Protein AF-A0ABD0PU90-F1 (afdb_monomer_lite)

Foldseek 3Di:
DAFDDDPDPQADGDHPPWDKDFDACQVVNDHQKTKIFTADPVRDGDDIHIDTDPD

Sequence (55 aa):
LYDRVAETELDLSFKKDDILYVDDTLPNGNFGTWMAWQLDENAQKIQRGQIPSKY

Radius of gyration: 10.74 Å; chains: 1; bounding box: 26×21×26 Å

Structure (mmCIF, N/CA/C/O backbone):
data_AF-A0ABD0PU90-F1
#
_entry.id   AF-A0ABD0PU90-F1
#
loop_
_atom_site.group_PDB
_atom_site.id
_atom_site.type_symbol
_atom_site.label_atom_id
_atom_site.label_alt_id
_atom_site.label_comp_id
_atom_site.label_asym_id
_atom_site.label_entity_id
_atom_site.label_seq_id
_atom_site.pdbx_PDB_ins_code
_atom_site.Cartn_x
_atom_site.Cartn_y
_atom_site.Cartn_z
_atom_site.occupancy
_atom_site.B_iso_or_equiv
_atom_site.auth_seq_id
_atom_site.auth_comp_id
_atom_site.auth_asym_id
_atom_site.auth_atom_id
_atom_site.pdbx_PDB_model_num
ATOM 1 N N . LEU A 1 1 ? -2.588 -11.383 5.335 1.00 64.69 1 LEU A N 1
ATOM 2 C CA . LEU A 1 1 ? -1.366 -10.620 5.008 1.00 64.69 1 LEU A CA 1
ATOM 3 C C . LEU A 1 1 ? -0.537 -10.502 6.282 1.00 64.69 1 LEU A C 1
ATOM 5 O O . LEU A 1 1 ? -1.107 -10.626 7.355 1.00 64.69 1 LEU A O 1
ATOM 9 N N . TYR A 1 2 ? 0.778 -10.416 6.168 1.00 80.94 2 TYR A N 1
ATOM 10 C CA . TYR A 1 2 ? 1.745 -10.409 7.270 1.00 80.94 2 TYR A CA 1
ATOM 11 C C . TYR A 1 2 ? 2.113 -8.963 7.644 1.00 80.94 2 TYR A C 1
ATOM 13 O O . TYR A 1 2 ? 1.721 -8.038 6.934 1.00 80.94 2 TYR A O 1
ATOM 21 N N . ASP A 1 3 ? 2.877 -8.778 8.718 1.00 87.50 3 ASP A N 1
ATOM 22 C CA . ASP A 1 3 ? 3.455 -7.475 9.056 1.00 87.50 3 ASP A CA 1
ATOM 23 C C . ASP A 1 3 ? 4.647 -7.176 8.139 1.00 87.50 3 ASP A C 1
ATOM 25 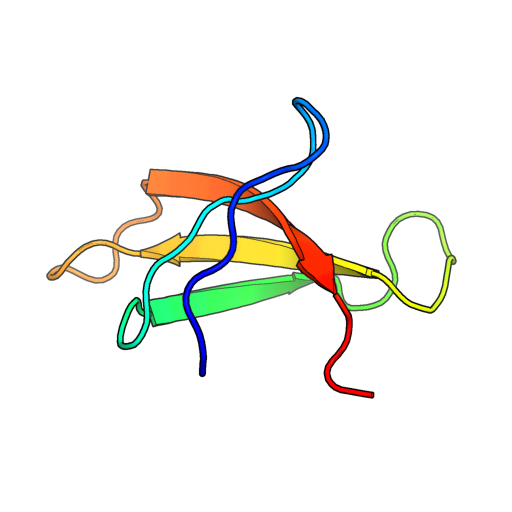O O . ASP A 1 3 ? 5.583 -7.975 8.057 1.00 87.50 3 ASP A O 1
ATOM 29 N N . ARG A 1 4 ? 4.643 -6.022 7.471 1.00 88.44 4 ARG A N 1
ATOM 30 C CA . ARG A 1 4 ? 5.758 -5.532 6.658 1.00 88.44 4 ARG A CA 1
ATOM 31 C C . ARG A 1 4 ? 6.362 -4.290 7.295 1.00 88.44 4 ARG A C 1
ATOM 33 O O . ARG A 1 4 ? 5.677 -3.293 7.520 1.00 88.44 4 ARG A O 1
ATOM 40 N N . VAL A 1 5 ? 7.674 -4.334 7.486 1.00 91.00 5 VAL A N 1
ATOM 41 C CA . VAL A 1 5 ? 8.489 -3.158 7.792 1.00 91.00 5 VAL A CA 1
ATOM 42 C C . VAL A 1 5 ? 9.151 -2.701 6.495 1.00 91.00 5 VAL A C 1
ATOM 44 O O . VAL A 1 5 ? 9.705 -3.519 5.765 1.00 91.00 5 VAL A O 1
ATOM 47 N N . ALA A 1 6 ? 9.038 -1.412 6.192 1.00 89.19 6 ALA A N 1
ATOM 48 C CA . ALA A 1 6 ? 9.673 -0.783 5.044 1.00 89.19 6 ALA A CA 1
ATOM 49 C C . ALA A 1 6 ? 11.200 -0.906 5.136 1.00 89.19 6 ALA A C 1
ATOM 51 O O . ALA A 1 6 ? 11.790 -0.583 6.167 1.00 89.19 6 ALA A O 1
ATOM 52 N N . GLU A 1 7 ? 11.835 -1.354 4.053 1.00 87.44 7 GLU A N 1
ATOM 53 C CA . GLU A 1 7 ? 13.300 -1.421 3.960 1.00 87.44 7 GLU A CA 1
ATOM 54 C C . GLU A 1 7 ? 13.896 -0.099 3.458 1.00 87.44 7 GLU A C 1
ATOM 56 O O . GLU A 1 7 ? 15.053 0.215 3.735 1.00 87.44 7 GLU A O 1
ATOM 61 N N . THR A 1 8 ? 13.095 0.692 2.738 1.00 88.75 8 THR A N 1
ATOM 62 C CA . THR A 1 8 ? 13.479 1.987 2.165 1.00 88.75 8 THR A CA 1
ATOM 63 C C . THR A 1 8 ? 12.447 3.061 2.509 1.00 88.75 8 THR A C 1
ATOM 65 O O . THR A 1 8 ? 11.312 2.746 2.855 1.00 88.75 8 THR A O 1
ATOM 68 N N . GLU A 1 9 ? 12.800 4.341 2.370 1.00 85.50 9 GLU A N 1
ATOM 69 C CA . GLU A 1 9 ? 11.847 5.451 2.565 1.00 85.50 9 GLU A CA 1
ATOM 70 C C . GLU A 1 9 ? 10.679 5.437 1.561 1.00 85.50 9 GLU A C 1
ATOM 72 O O . GLU A 1 9 ? 9.644 6.052 1.808 1.00 85.50 9 GLU A O 1
ATOM 77 N N . LEU A 1 10 ? 10.840 4.748 0.425 1.00 88.69 10 LEU A N 1
ATOM 78 C CA . LEU A 1 10 ? 9.808 4.618 -0.604 1.00 88.69 10 LEU A CA 1
ATOM 79 C C . LEU A 1 10 ? 8.829 3.477 -0.310 1.00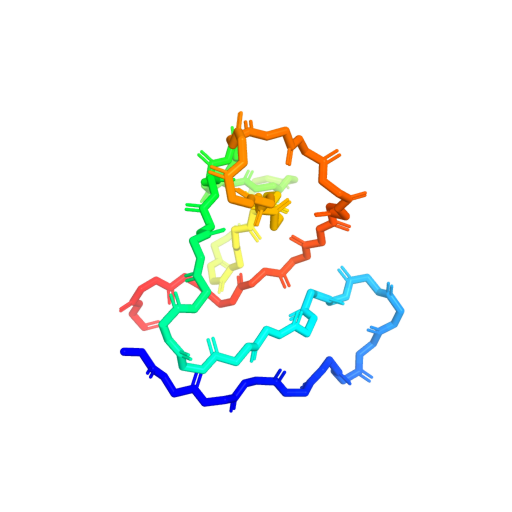 88.69 10 LEU A C 1
ATOM 81 O O . LEU A 1 10 ? 7.745 3.438 -0.898 1.00 88.69 10 LEU A O 1
ATOM 85 N N . ASP A 1 11 ? 9.199 2.551 0.571 1.00 93.69 11 ASP A N 1
ATOM 86 C CA . ASP A 1 11 ? 8.404 1.379 0.905 1.00 93.69 11 ASP A CA 1
ATOM 87 C C . ASP A 1 11 ? 7.302 1.729 1.904 1.00 93.69 11 ASP A C 1
ATOM 89 O O . ASP A 1 11 ? 7.490 2.487 2.857 1.00 93.69 11 ASP A O 1
ATOM 93 N N . LEU A 1 12 ? 6.140 1.107 1.728 1.00 94.81 12 LEU A N 1
ATOM 94 C CA . LEU A 1 12 ? 5.052 1.208 2.686 1.00 94.81 12 LEU A CA 1
ATOM 95 C C . LEU A 1 12 ? 5.219 0.142 3.775 1.00 94.81 12 LEU A C 1
ATOM 97 O O . LEU A 1 12 ? 5.262 -1.059 3.487 1.00 94.81 12 LEU A O 1
ATOM 101 N N . SER A 1 13 ? 5.273 0.587 5.031 1.00 94.06 13 SER A N 1
ATOM 102 C CA . SER A 1 13 ? 5.108 -0.295 6.191 1.00 94.06 13 SER A CA 1
ATOM 103 C C . SER A 1 13 ? 3.624 -0.499 6.462 1.00 94.06 13 SER A C 1
ATOM 105 O O . SER A 1 13 ? 2.856 0.457 6.408 1.00 94.06 13 SER A O 1
ATOM 107 N N . PHE A 1 14 ? 3.218 -1.721 6.783 1.00 93.31 14 PHE A N 1
ATOM 108 C CA . PHE A 1 14 ? 1.837 -2.029 7.149 1.00 93.31 14 PHE A CA 1
ATOM 109 C C . PHE A 1 14 ? 1.793 -3.263 8.044 1.00 93.31 14 PHE A C 1
ATOM 111 O O . PHE A 1 14 ? 2.697 -4.100 8.025 1.00 93.31 14 PHE A O 1
ATOM 118 N N . LYS A 1 15 ? 0.737 -3.389 8.836 1.00 93.31 15 LYS A N 1
ATOM 119 C CA . LYS A 1 15 ? 0.501 -4.545 9.695 1.00 93.31 15 LYS A CA 1
ATOM 120 C C . LYS A 1 15 ? -0.485 -5.501 9.052 1.00 93.31 15 LYS A C 1
ATOM 122 O O . LYS A 1 15 ? -1.238 -5.157 8.137 1.00 93.31 15 LYS A O 1
ATOM 127 N N . LYS A 1 16 ? -0.502 -6.728 9.558 1.00 91.50 16 LYS A N 1
ATOM 128 C CA . LYS A 1 16 ? -1.595 -7.650 9.305 1.00 91.50 16 LYS A CA 1
ATOM 129 C C . LYS A 1 16 ? -2.926 -6.953 9.623 1.00 91.50 16 LYS A C 1
ATOM 131 O O . LYS A 1 16 ? -3.066 -6.314 10.659 1.00 91.50 16 LYS A O 1
ATOM 136 N N . ASP A 1 17 ? -3.880 -7.139 8.716 1.00 91.50 17 ASP A N 1
ATOM 137 C CA . ASP A 1 17 ? -5.247 -6.606 8.753 1.00 91.50 17 ASP A CA 1
ATOM 138 C C . ASP A 1 17 ? -5.395 -5.111 8.400 1.00 91.50 17 ASP A C 1
ATOM 140 O O . ASP A 1 17 ? -6.525 -4.641 8.277 1.00 91.50 17 ASP A O 1
ATOM 144 N N . ASP A 1 18 ? -4.301 -4.395 8.102 1.00 93.75 18 ASP A N 1
ATOM 145 C CA . ASP A 1 18 ? -4.390 -3.068 7.479 1.00 93.75 18 ASP A CA 1
ATOM 146 C C . ASP A 1 18 ? -5.032 -3.156 6.083 1.00 93.75 18 ASP A C 1
ATOM 148 O O . ASP A 1 18 ? -4.781 -4.083 5.301 1.00 93.75 18 ASP A O 1
ATOM 152 N N . ILE A 1 19 ? -5.842 -2.151 5.742 1.00 94.44 19 ILE A N 1
ATOM 153 C CA . ILE A 1 19 ? -6.470 -2.038 4.424 1.00 94.44 19 ILE A CA 1
ATOM 154 C C . ILE A 1 19 ? -5.562 -1.226 3.505 1.00 94.44 19 ILE A C 1
ATOM 156 O O . ILE A 1 19 ? -5.245 -0.066 3.773 1.00 94.44 19 ILE 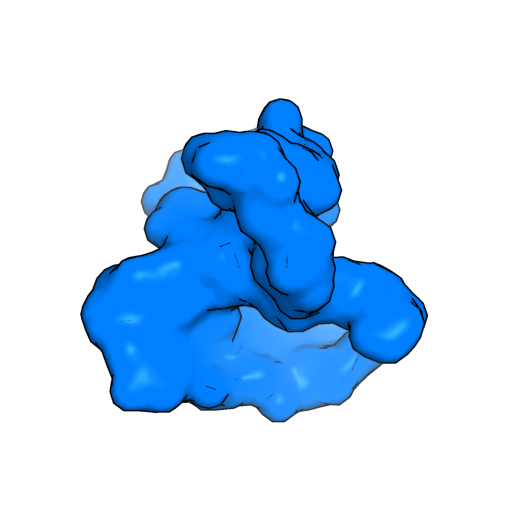A O 1
ATOM 160 N N . LEU A 1 20 ? -5.189 -1.837 2.381 1.00 95.56 20 LEU A N 1
ATOM 161 C CA . LEU A 1 20 ? -4.378 -1.208 1.347 1.00 95.56 20 LEU A CA 1
ATOM 162 C C . LEU A 1 20 ? -5.194 -1.020 0.066 1.00 95.56 20 LEU A C 1
ATOM 164 O O . LEU A 1 20 ? -5.809 -1.962 -0.438 1.00 95.56 20 LEU A O 1
ATOM 168 N N . TYR A 1 21 ? -5.151 0.187 -0.491 1.00 95.75 21 TYR A N 1
ATOM 169 C CA . TYR A 1 21 ? -5.677 0.491 -1.818 1.00 95.75 21 TYR A CA 1
ATOM 170 C C . TYR A 1 21 ? -4.532 0.542 -2.828 1.00 95.75 21 TYR A C 1
ATOM 172 O O . TYR A 1 21 ? -3.734 1.479 -2.815 1.00 95.75 21 TYR A O 1
ATOM 180 N N . VAL A 1 22 ? -4.456 -0.459 -3.703 1.00 95.75 22 VAL A N 1
ATOM 181 C CA . VAL A 1 22 ? -3.464 -0.507 -4.785 1.00 95.75 22 VAL A CA 1
ATOM 182 C C . VAL A 1 22 ? -3.924 0.402 -5.923 1.00 95.75 22 VAL A C 1
ATOM 184 O O . VAL A 1 22 ? -4.982 0.163 -6.504 1.00 95.75 22 VAL A O 1
ATOM 187 N N . ASP A 1 23 ? -3.143 1.441 -6.229 1.00 95.12 23 ASP A N 1
ATOM 188 C CA . ASP A 1 23 ? -3.473 2.431 -7.264 1.00 95.12 23 ASP A CA 1
ATOM 189 C C . ASP A 1 23 ? -2.628 2.300 -8.539 1.00 95.12 23 ASP A C 1
ATOM 191 O O . ASP A 1 23 ? -3.075 2.727 -9.602 1.00 95.12 23 ASP A O 1
ATOM 195 N N . ASP A 1 24 ? -1.462 1.656 -8.461 1.00 95.19 24 ASP A N 1
ATOM 196 C CA . ASP A 1 24 ? -0.602 1.358 -9.608 1.00 95.19 24 ASP A CA 1
ATOM 197 C C . ASP A 1 24 ? 0.023 -0.036 -9.459 1.00 95.19 24 ASP A C 1
ATOM 199 O O . ASP A 1 24 ? 0.662 -0.344 -8.454 1.00 95.19 24 ASP A O 1
ATOM 203 N N . THR A 1 25 ? -0.165 -0.894 -10.463 1.00 94.38 25 THR A N 1
ATOM 204 C CA . THR A 1 25 ? 0.363 -2.271 -10.467 1.00 94.38 25 THR A CA 1
ATOM 205 C C . THR A 1 25 ? 1.610 -2.441 -11.336 1.00 94.38 25 THR A C 1
ATOM 207 O O . THR A 1 25 ? 2.158 -3.542 -11.401 1.00 94.38 25 THR A O 1
ATOM 210 N N . LEU A 1 26 ? 2.059 -1.370 -11.997 1.00 93.50 26 LEU A N 1
ATOM 211 C CA . LEU A 1 26 ? 3.245 -1.366 -12.848 1.00 93.50 26 LEU A CA 1
ATOM 212 C C . LEU A 1 26 ? 3.970 -0.001 -12.788 1.00 93.50 26 LEU A C 1
ATOM 214 O O . LEU A 1 26 ? 4.171 0.646 -13.826 1.00 93.50 26 LEU A O 1
ATOM 218 N N . PRO A 1 27 ? 4.383 0.456 -11.589 1.00 89.12 27 PRO A N 1
ATOM 219 C CA . PRO A 1 27 ? 5.052 1.740 -11.431 1.00 89.12 27 PRO A CA 1
ATOM 220 C C . PRO A 1 27 ? 6.348 1.774 -12.249 1.00 89.12 27 PRO A C 1
ATOM 222 O O . PRO A 1 27 ? 7.193 0.881 -12.166 1.00 89.12 27 PRO A O 1
ATOM 225 N N . ASN A 1 28 ? 6.511 2.823 -13.058 1.00 88.06 28 ASN A N 1
ATOM 226 C CA . ASN A 1 28 ? 7.645 3.005 -13.976 1.00 88.06 28 ASN A CA 1
ATOM 227 C C . ASN A 1 28 ? 7.851 1.855 -14.986 1.00 88.06 28 ASN A C 1
ATOM 229 O O . ASN A 1 28 ? 8.950 1.703 -15.515 1.00 88.06 28 ASN A O 1
ATOM 233 N N . GLY A 1 29 ? 6.826 1.037 -15.258 1.00 88.56 29 GLY A N 1
ATOM 234 C CA . GLY A 1 29 ? 6.950 -0.113 -16.160 1.00 88.56 29 GLY A CA 1
ATOM 235 C C . GLY A 1 29 ? 7.638 -1.336 -15.539 1.00 88.56 29 GLY A C 1
ATOM 236 O O . GLY A 1 29 ? 7.896 -2.303 -16.254 1.00 88.56 29 GLY A O 1
ATOM 237 N N . ASN A 1 30 ? 7.939 -1.311 -14.235 1.00 85.25 30 ASN A N 1
ATOM 238 C CA . ASN A 1 30 ? 8.660 -2.384 -13.554 1.00 85.25 30 ASN A CA 1
ATOM 239 C C . ASN A 1 30 ? 7.700 -3.373 -12.889 1.00 85.25 30 ASN A C 1
ATOM 241 O O . ASN A 1 30 ? 6.783 -2.986 -12.168 1.00 85.25 30 ASN A O 1
ATOM 245 N N . PHE A 1 31 ? 7.955 -4.664 -13.093 1.00 87.88 31 PHE A N 1
ATOM 246 C CA . PHE A 1 31 ? 7.269 -5.741 -12.381 1.00 87.88 31 PHE A CA 1
ATOM 247 C C . PHE A 1 31 ? 7.887 -5.972 -10.994 1.00 87.88 31 PHE A C 1
ATOM 249 O O . PHE A 1 31 ? 9.057 -5.668 -10.767 1.00 87.88 31 PHE A O 1
ATOM 256 N N . GLY A 1 32 ? 7.113 -6.565 -10.082 1.00 89.94 32 GLY A N 1
ATOM 257 C CA . GLY A 1 32 ? 7.578 -6.985 -8.752 1.00 89.94 32 GLY A CA 1
ATOM 258 C C . GLY A 1 32 ? 7.209 -6.032 -7.615 1.00 89.94 32 GLY A C 1
ATOM 259 O O . GLY A 1 32 ? 7.133 -6.464 -6.465 1.00 89.94 32 GLY A O 1
ATOM 260 N N . THR A 1 33 ? 6.885 -4.773 -7.916 1.00 92.19 33 THR A N 1
ATOM 261 C CA . THR A 1 33 ? 6.380 -3.806 -6.934 1.00 92.19 33 THR A CA 1
ATOM 262 C C . THR A 1 33 ? 5.106 -3.140 -7.426 1.00 92.19 33 THR A C 1
ATOM 264 O O . THR A 1 33 ? 4.918 -2.917 -8.618 1.00 92.19 33 THR A O 1
ATOM 267 N N . TRP A 1 34 ? 4.215 -2.835 -6.492 1.00 95.12 34 TRP A N 1
ATOM 268 C CA . TRP A 1 34 ? 3.003 -2.056 -6.703 1.00 95.12 34 TRP A CA 1
ATOM 269 C C . TRP A 1 34 ? 3.058 -0.796 -5.856 1.00 95.12 34 TRP A C 1
ATOM 271 O O . TRP A 1 34 ? 3.791 -0.722 -4.871 1.00 95.12 34 TRP A O 1
ATOM 281 N N . MET A 1 35 ? 2.255 0.189 -6.225 1.00 95.81 35 MET A N 1
ATOM 282 C CA . MET A 1 35 ? 2.031 1.377 -5.429 1.00 95.81 35 MET A CA 1
ATOM 283 C C . MET A 1 35 ? 0.685 1.280 -4.731 1.00 95.81 35 MET A C 1
ATOM 285 O O . MET A 1 35 ? -0.333 0.941 -5.344 1.00 95.81 35 MET A O 1
ATOM 289 N N . ALA A 1 36 ? 0.690 1.559 -3.434 1.00 96.56 36 ALA A N 1
ATOM 290 C CA . ALA A 1 36 ? -0.501 1.462 -2.619 1.00 96.56 36 ALA A CA 1
ATOM 291 C C . ALA A 1 36 ? -0.605 2.619 -1.635 1.00 96.56 36 ALA A C 1
ATOM 293 O O . ALA A 1 36 ? 0.389 3.226 -1.233 1.00 96.56 36 ALA A O 1
ATOM 294 N N . TRP A 1 37 ? -1.842 2.887 -1.238 1.00 97.00 37 TRP A N 1
ATOM 295 C CA . TRP A 1 37 ? -2.179 3.735 -0.111 1.00 97.00 37 TRP A CA 1
ATOM 296 C C . TRP A 1 37 ? -2.603 2.878 1.072 1.00 97.00 37 TRP A C 1
ATOM 298 O O . TRP A 1 37 ? -3.452 2.000 0.912 1.00 97.00 37 TRP A O 1
ATOM 308 N N . GLN A 1 38 ? -2.081 3.179 2.257 1.00 96.50 38 GLN A N 1
ATOM 309 C CA . GLN A 1 38 ? -2.702 2.743 3.500 1.00 96.50 38 GLN A CA 1
ATOM 310 C C . GLN A 1 38 ? -3.954 3.581 3.746 1.00 96.50 38 GLN A C 1
ATOM 312 O O . GLN A 1 38 ? -3.918 4.811 3.613 1.00 96.50 38 GLN A O 1
ATOM 317 N N . LEU A 1 39 ? -5.050 2.908 4.082 1.00 97.00 39 LEU A N 1
ATOM 318 C CA . LEU A 1 39 ? -6.301 3.554 4.443 1.00 97.00 39 LEU A CA 1
ATOM 319 C C . LEU A 1 39 ? -6.507 3.548 5.960 1.00 97.00 39 LEU A C 1
ATOM 321 O O . LEU A 1 39 ? -6.095 2.606 6.637 1.00 97.00 39 LEU A O 1
ATOM 325 N N . ASP A 1 40 ? -7.167 4.583 6.474 1.00 94.88 40 ASP A N 1
ATOM 326 C CA . ASP A 1 40 ? -7.707 4.583 7.835 1.00 94.88 40 ASP A CA 1
ATOM 327 C C . ASP A 1 40 ? -9.063 3.853 7.912 1.00 94.88 40 ASP A C 1
ATOM 329 O O . ASP A 1 40 ? -9.601 3.355 6.917 1.00 94.88 40 ASP A O 1
ATOM 333 N N . GLU A 1 41 ? -9.644 3.812 9.111 1.00 94.69 41 GLU A N 1
ATOM 334 C CA . GLU A 1 41 ? -10.963 3.219 9.371 1.00 94.69 41 GLU A CA 1
ATOM 335 C C . GLU A 1 41 ? -12.122 3.895 8.611 1.00 94.69 41 GLU A C 1
ATOM 337 O O . GLU A 1 41 ? -13.177 3.290 8.428 1.00 94.69 41 GLU A O 1
ATOM 342 N N . ASN A 1 42 ? -11.919 5.119 8.116 1.00 95.94 42 ASN A N 1
ATOM 343 C CA . ASN A 1 42 ? -12.880 5.888 7.328 1.00 95.94 42 ASN A CA 1
ATOM 344 C C . ASN A 1 42 ? -12.596 5.804 5.815 1.00 95.94 42 ASN A C 1
ATOM 346 O O . ASN A 1 42 ? -13.158 6.581 5.038 1.00 95.94 42 ASN A O 1
ATOM 350 N N . ALA A 1 43 ? -11.729 4.875 5.389 1.00 94.69 43 ALA A N 1
ATOM 351 C CA . ALA A 1 43 ? -11.253 4.711 4.015 1.00 94.69 43 ALA A CA 1
ATOM 352 C C . ALA A 1 43 ? -10.516 5.940 3.441 1.00 94.69 43 ALA A C 1
ATOM 354 O O . ALA A 1 43 ? -10.429 6.112 2.220 1.00 94.69 43 ALA A O 1
ATOM 355 N N . GLN A 1 44 ? -9.962 6.796 4.300 1.00 97.25 44 GLN A N 1
ATOM 356 C CA . GLN A 1 44 ? -9.142 7.929 3.891 1.00 97.25 44 GLN A CA 1
ATOM 357 C C . GLN A 1 44 ? -7.692 7.506 3.687 1.00 97.25 44 GLN A C 1
ATOM 359 O O . GLN A 1 44 ? -7.140 6.693 4.422 1.00 97.25 44 GLN A O 1
ATOM 364 N N . LYS A 1 45 ? -7.062 8.082 2.665 1.00 97.12 45 LYS A N 1
ATOM 365 C CA . LYS A 1 45 ? -5.671 7.814 2.297 1.00 97.12 45 LYS A CA 1
ATOM 366 C C . LYS A 1 45 ? -4.720 8.469 3.301 1.00 97.12 45 LYS A C 1
ATOM 368 O O . LYS A 1 45 ? -4.683 9.693 3.379 1.00 97.12 45 LYS A O 1
ATOM 373 N N . ILE A 1 46 ? -3.934 7.661 4.011 1.00 95.00 46 ILE A N 1
ATOM 374 C CA . ILE A 1 46 ? -2.965 8.132 5.012 1.00 95.00 46 ILE A CA 1
ATOM 375 C C . ILE A 1 46 ? -1.587 8.317 4.373 1.00 95.00 46 ILE A C 1
ATOM 377 O O . ILE A 1 46 ? -1.048 9.420 4.326 1.00 95.00 46 ILE A O 1
ATOM 381 N N . GLN A 1 47 ? -1.015 7.224 3.869 1.00 95.25 47 GLN A N 1
ATOM 382 C CA . GLN A 1 47 ? 0.359 7.174 3.380 1.00 95.25 47 GLN A CA 1
ATOM 383 C C . GLN A 1 47 ? 0.427 6.369 2.089 1.00 95.25 47 GLN A C 1
ATOM 385 O O . GLN A 1 47 ? -0.226 5.333 1.970 1.00 95.25 47 GLN A O 1
ATOM 390 N N . ARG A 1 48 ? 1.230 6.843 1.133 1.00 95.31 48 ARG A N 1
ATOM 391 C CA . ARG A 1 48 ? 1.521 6.138 -0.118 1.00 95.31 48 ARG A CA 1
ATOM 392 C C . ARG A 1 48 ? 2.925 5.558 -0.080 1.00 95.31 48 ARG A C 1
ATOM 394 O O . ARG A 1 48 ? 3.843 6.242 0.364 1.00 95.31 48 ARG A O 1
ATOM 401 N N . GLY A 1 49 ? 3.094 4.354 -0.609 1.00 95.44 49 GLY A N 1
ATOM 402 C CA . GLY A 1 49 ? 4.411 3.753 -0.780 1.00 95.44 49 GLY A CA 1
ATOM 403 C C . GLY A 1 49 ? 4.377 2.470 -1.600 1.00 95.44 49 GLY A C 1
ATOM 404 O O . GLY A 1 49 ? 3.314 1.994 -2.016 1.00 95.44 49 GLY A O 1
ATOM 405 N N . GLN A 1 50 ? 5.565 1.929 -1.844 1.00 95.12 50 GLN A N 1
ATOM 406 C CA . GLN A 1 50 ? 5.763 0.692 -2.586 1.00 95.12 50 GLN A CA 1
ATOM 407 C C . GLN A 1 50 ? 5.458 -0.525 -1.717 1.00 95.12 50 GLN A C 1
ATOM 409 O O . GLN A 1 50 ? 5.866 -0.604 -0.558 1.00 95.12 50 GLN A O 1
ATOM 414 N N . ILE A 1 51 ? 4.773 -1.502 -2.301 1.00 94.31 51 ILE A N 1
ATOM 415 C CA . ILE A 1 51 ? 4.557 -2.824 -1.714 1.00 94.31 51 ILE A CA 1
ATOM 416 C C . ILE A 1 51 ? 4.983 -3.909 -2.709 1.00 94.31 51 ILE A C 1
ATOM 418 O O . ILE A 1 51 ? 4.937 -3.672 -3.919 1.00 94.31 51 ILE A O 1
ATOM 422 N N . PRO A 1 52 ? 5.368 -5.110 -2.250 1.00 92.38 52 PRO A N 1
ATOM 423 C CA . PRO A 1 52 ? 5.600 -6.234 -3.146 1.00 92.38 52 PRO A CA 1
ATOM 424 C C . PRO A 1 52 ? 4.330 -6.571 -3.922 1.00 92.38 52 PRO A C 1
ATOM 426 O O . PRO A 1 52 ? 3.222 -6.521 -3.377 1.00 92.38 52 PRO A O 1
ATOM 429 N N . SER A 1 53 ? 4.491 -6.956 -5.185 1.00 89.75 53 SER A N 1
ATOM 430 C CA . SER A 1 53 ? 3.388 -7.564 -5.924 1.00 89.75 53 SER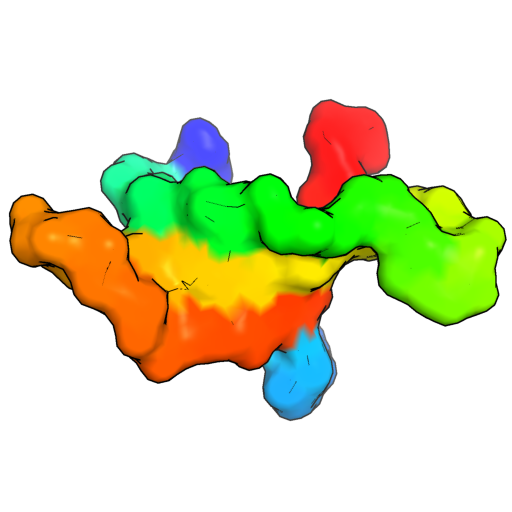 A CA 1
ATOM 431 C C . SER A 1 53 ? 2.962 -8.884 -5.265 1.00 89.75 53 SER A C 1
ATOM 433 O O . SER A 1 53 ? 3.715 -9.485 -4.506 1.00 89.75 53 SER A O 1
ATOM 435 N N . LYS A 1 54 ? 1.741 -9.350 -5.543 1.00 79.19 54 LYS A N 1
ATOM 436 C CA . LYS A 1 54 ? 1.130 -10.531 -4.895 1.00 79.19 54 LYS A CA 1
ATOM 437 C C . LYS A 1 54 ? 1.868 -11.875 -5.128 1.00 79.19 54 LYS A C 1
ATOM 439 O O . LYS A 1 54 ? 1.420 -12.885 -4.590 1.00 79.19 54 LYS A O 1
ATOM 444 N N . TYR A 1 55 ? 2.947 -11.900 -5.909 1.00 61.09 55 TYR A N 1
ATOM 445 C CA . TYR A 1 55 ? 3.690 -13.104 -6.291 1.00 61.09 55 TYR A CA 1
ATOM 446 C C . TYR A 1 55 ? 5.125 -13.073 -5.782 1.00 61.09 55 TYR A C 1
ATOM 448 O O . TYR A 1 55 ? 5.740 -11.986 -5.860 1.00 61.09 55 TYR A O 1
#

InterPro domains:
  IPR001452 SH3 domain [PS50002] (1-55)
  IPR035537 Disks large homologue 5, SH3 domain [cd11860] (1-55)
  IPR036028 SH3-like domain superfamily [SSF50044] (1-55)
  IPR053004 MAGUK Family Regulators of Signaling Pathways [PTHR46360] (1-55)

Secondary structure (DSSP, 8-state):
---B--SSTTBPPB-TT--EEEEESSGGG-SSEEEEEEE-TTS-EEEEEEEE---

Organism: Cirrhinus mrigala (NCBI:txid683832)

pLDDT: mean 91.35, std 6.82, range [61.09, 97.25]

=== Feature glossary ===
Key to the feature types in this record:

pLDDT. pLDDT is the predicted lDDT-Cα score: AlphaFold's confidence that the local environment of each residue (all inter-atomic distances within 15 Å) is correctly placed. It is a per-residue number between 0 and 100, with higher meaning more reliable.

Radius of gyration, Cα contacts, bounding box. The geometric summary reports three shape descriptors. Rg (radius of gyration) measures how spread out the Cα atoms are about their centre of mass; compact globular proteins have small Rg, elongated or unfolded ones large. Cα contacts (<8 Å, |i−j|>4) count long-range residue pairs in spatial proximity — high for tightly packed folds, near zero for rods or random coil. The bounding-box extents give the protein's footprint along x, y, z in Å.

Backbone torsions (φ/ψ). Backbone dihedral angles. Every residue except chain termini has a φ (preceding-C → N → Cα → C) and a ψ (N → Cα → C → next-N). They are reported in degrees following the IUPAC sign convention. Secondary structure is essentially a statement about which (φ, ψ) basin each residue occupies.

Contact-map, Ramachandran, and PAE plots. Plot images: a contact map (which residues are close in 3D, as an N×N binary image), a Ramachandran scatter (backbone torsion angles, revealing secondary-structure composition at a glance), and — for AlphaFold structures — a PAE heatmap (pairwise prediction confidence).

Predicted aligned error. Predicted Aligned Error (PAE) is an AlphaFold confidence matrix: entry (i, j) is the expected error in the position of residue j, in ångströms, when the prediction is superimposed on the true structure at residue i. Low PAE within a block of residues means that block is internally rigid and well-predicted; high PAE between two blocks means their relative placement is uncertain even if each block individually is confident.

Secondary structure (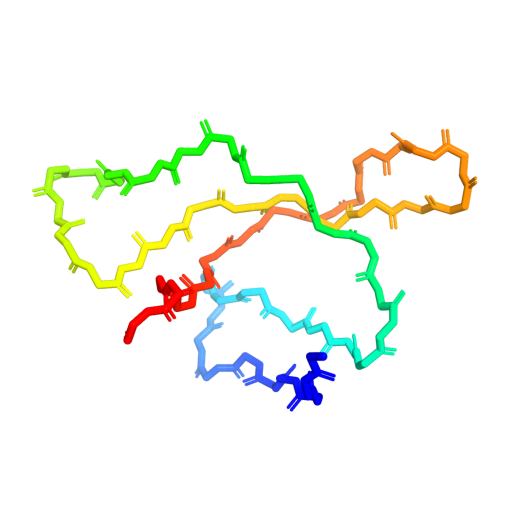3-state, P-SEA). Three-state secondary structure (P-SEA) collapses the eight DSSP classes into helix (a), strand (b), and coil (c). P-SEA assigns these from Cα geometry alone — distances and angles — without requiring backbone oxygens, so it works on any Cα trace.

Solvent-accessible surface area. Solvent-accessible surface area (SASA) is the area in Å² traced out by the centre of a 1.4 Å probe sphere (a water molecule) rolled over the protein's van der Waals surface (Shrake–Rupley / Lee–Richards construction). Buried residues have near-zero SASA; fully exposed residues can exceed 200 Å². The total SASA scales roughly with the number of surface residues.

Foldseek 3Di. The Foldseek 3Di string encodes local tertiary geometry as a 20-letter alphabet — one character per residue — derived from the relative positions of nearby Cα atoms. Unlike the amino-acid sequence, 3Di is a direct function of the 3D structure, so two proteins with the same fold have similar 3Di strings even at low sequence identity.

B-factor. For experimental (PDB) structures, the B-factor (temperature factor) quantifies the positional spread of each atom in the crystal — a combination of thermal vibration and static disorder — in units of Å². High B-factors mark flexible loops or poorly resolved regions; low B-factors mark the rigid, well-ordered core.

mmCIF coordinates. The mmCIF block holds the 3D Cartesian coordinates of each backbone atom (N, Cα, C, O) in ångströms. mmCIF is the PDB's canonical archive format — a tagged-loop text representation of the atomic model.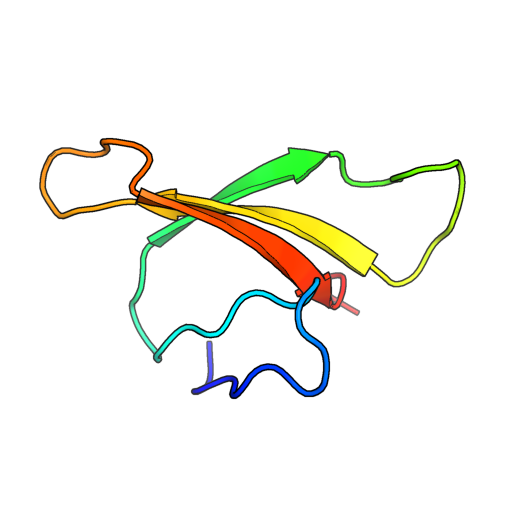

InterPro / GO / CATH / organism. Functional annotations link the protein to curated databases. InterPro entries identify conserved domains and families by matching the sequence against member-database signatures (Pfam, PROSITE, CDD, …). Gene Ontology (GO) terms describe molecular function, biological process, and cellular component in a controlled vocabulary. CATH places the structure in a hierarchical fold classification (Class/Architecture/Topology/Homologous-superfamily). The organism is the source species.

Rendered structure images. Structure images are PyMOL renders from six orthogonal camera directions. Cartoon representation draws helices as coils and strands as arrows; sticks shows the backbone as bonds; surface shows the solvent-excluded envelope. Rainbow coloring maps sequence position to hue (blue→red, N→C); chain coloring assigns a distinct color per polypeptide.

Sequence. This is the polypeptide sequence — one letter per residue, N-terminus first. Length ranges from a few dozen residues for small domains to over a thousand for large multi-domain proteins.

Secondary structure (8-state, DSSP). The SS8 string is DSSP's per-residue secondary-structure call. α-helix (H) means an i→i+4 H-bond ladder; β-strand (E) means the residue participates in a β-sheet; 3₁₀ (G) and π (I) are tighter and wider helices; T/S are turns/bends; '-' is loop.

Nearest PDB structures. Structural nearest neighbors (via Foldseek easy-search vs the PDB). Reported per hit: target PDB id, E-value, and alignment TM-score. A TM-score above ~0.5 is the conventional threshold for 'same fold'.